Protein AF-A0A933MLF7-F1 (afdb_monomer_lite)

Secondary structure (DSSP, 8-state):
----PPPP--S-----------------------------------------S------HHHHHHHHHHHHHHHHHHHHHHHHHHHHHHHHHHHHHHHHHHHHHHHHHHHHHHHHHHHHHHHHHHHHHHHHHHHH-

Foldseek 3Di:
DDDDDDDDDDDDDDDDDDDPDPDDPPPDDPPPPPPDPPDPPPDDDDDDDDDDDDDDPCDVVNVVVVVVVVVVVVVVVVVVVVVVVVVVVVVVVVVVVVVVVVVVVVVVVVVVVVVVVVVVVVVVVVVVVVVVVVVD

Structure (mmCIF, N/CA/C/O backbone):
data_AF-A0A933MLF7-F1
#
_entry.id   AF-A0A933MLF7-F1
#
loop_
_atom_site.group_PDB
_atom_site.id
_atom_site.type_symbol
_atom_site.label_atom_id
_atom_site.label_alt_id
_atom_site.label_comp_id
_atom_site.label_asym_id
_atom_site.label_entity_id
_atom_site.label_seq_id
_atom_site.pdbx_PDB_ins_code
_atom_site.Cartn_x
_atom_site.Cartn_y
_atom_site.Cartn_z
_atom_site.occupancy
_atom_site.B_iso_or_equiv
_atom_site.auth_seq_id
_atom_site.auth_comp_id
_atom_site.auth_asym_id
_atom_site.auth_atom_id
_atom_site.pdbx_PDB_model_num
ATOM 1 N N . MET A 1 1 ? 13.895 20.294 38.590 1.00 50.41 1 MET A N 1
ATOM 2 C CA . MET A 1 1 ? 15.072 20.005 37.748 1.00 50.41 1 MET A CA 1
ATOM 3 C C . MET A 1 1 ? 15.964 19.032 38.499 1.00 50.41 1 MET A C 1
ATOM 5 O O . MET A 1 1 ? 16.388 19.401 39.586 1.00 50.41 1 MET A O 1
ATOM 9 N N . PRO A 1 2 ? 16.194 17.816 37.984 1.00 48.62 2 PRO A N 1
ATOM 10 C CA . PRO A 1 2 ? 17.283 16.947 38.416 1.00 48.62 2 PRO A CA 1
ATOM 11 C C . PRO A 1 2 ? 18.447 16.968 37.408 1.00 48.62 2 PRO A C 1
ATOM 13 O O . PRO A 1 2 ? 18.233 17.070 36.201 1.00 48.62 2 PRO A O 1
ATOM 16 N N . GLU A 1 3 ? 19.665 16.920 37.940 1.00 53.91 3 GLU A N 1
ATOM 17 C CA . GLU A 1 3 ? 20.949 17.038 37.243 1.00 53.91 3 GLU A CA 1
ATOM 18 C C . GLU A 1 3 ? 21.282 15.797 36.391 1.00 53.91 3 GLU A C 1
ATOM 20 O O . GLU A 1 3 ? 20.944 14.666 36.742 1.00 53.91 3 GLU A O 1
ATOM 25 N N . LEU A 1 4 ? 21.952 16.034 35.258 1.00 50.97 4 LEU A N 1
ATOM 26 C CA . LEU A 1 4 ? 22.502 15.027 34.348 1.00 50.97 4 LEU A CA 1
ATOM 27 C C . LEU A 1 4 ? 23.681 14.302 35.013 1.00 50.97 4 LEU A C 1
ATOM 29 O O . LEU A 1 4 ? 24.754 14.880 35.177 1.00 50.97 4 LEU A O 1
ATOM 33 N N . GLY A 1 5 ? 23.485 13.030 35.358 1.00 44.31 5 GLY A N 1
ATOM 34 C CA . GLY A 1 5 ? 24.565 12.100 35.682 1.00 44.31 5 GLY A CA 1
ATOM 35 C C . GLY A 1 5 ? 25.206 11.560 34.403 1.00 44.31 5 GLY A C 1
ATOM 36 O O . GLY A 1 5 ? 24.522 11.021 33.535 1.00 44.31 5 GLY A O 1
ATOM 37 N N . THR A 1 6 ? 26.518 11.734 34.286 1.00 62.59 6 THR A N 1
ATOM 38 C CA . THR A 1 6 ? 27.373 11.238 33.201 1.00 62.59 6 THR A CA 1
ATOM 39 C C . THR A 1 6 ? 27.549 9.722 33.298 1.00 62.59 6 THR A C 1
ATOM 41 O O . THR A 1 6 ? 27.963 9.229 34.347 1.00 62.59 6 THR A O 1
ATOM 44 N N . VAL A 1 7 ? 27.274 8.993 32.213 1.00 56.66 7 VAL A N 1
ATOM 45 C CA . VAL A 1 7 ? 27.639 7.574 32.080 1.00 56.66 7 VAL A CA 1
ATOM 46 C C . VAL A 1 7 ? 28.966 7.484 31.338 1.00 56.66 7 VAL A C 1
ATOM 48 O O . VAL A 1 7 ? 29.105 7.999 30.229 1.00 56.66 7 VAL A O 1
ATOM 51 N N . ASP A 1 8 ? 29.924 6.871 32.023 1.00 59.00 8 ASP A N 1
ATOM 52 C CA . ASP A 1 8 ? 31.288 6.594 31.595 1.00 59.00 8 ASP A CA 1
ATOM 53 C C . ASP A 1 8 ? 31.315 5.451 30.565 1.00 59.00 8 ASP A C 1
ATOM 55 O O . ASP A 1 8 ? 30.522 4.509 30.639 1.00 59.00 8 ASP A O 1
ATOM 59 N N . LEU A 1 9 ? 32.211 5.572 29.588 1.00 58.25 9 LEU A N 1
ATOM 60 C CA . LEU A 1 9 ? 32.396 4.639 28.480 1.00 58.25 9 LEU A CA 1
ATOM 61 C C . LEU A 1 9 ? 33.485 3.638 28.861 1.00 58.25 9 LEU A C 1
ATOM 63 O O . LEU A 1 9 ? 34.666 3.981 28.869 1.00 58.25 9 LEU A O 1
ATOM 67 N N . SER A 1 10 ? 33.117 2.382 29.086 1.00 55.84 10 SER A N 1
ATOM 68 C CA . SER A 1 10 ? 34.100 1.306 29.113 1.00 55.84 10 SER A CA 1
ATOM 69 C C . SER A 1 10 ? 33.498 0.003 28.612 1.00 55.84 10 SER A C 1
ATOM 71 O O . SER A 1 10 ? 32.574 -0.524 29.224 1.00 55.84 10 SER A O 1
ATOM 73 N N . GLU A 1 11 ? 34.120 -0.484 27.538 1.00 49.22 11 GLU A N 1
ATOM 74 C CA . GLU A 1 11 ? 34.285 -1.874 27.100 1.00 49.22 11 GLU A CA 1
ATOM 75 C C . GLU A 1 11 ? 33.818 -2.168 25.662 1.00 49.22 11 GLU A C 1
ATOM 77 O O . GLU A 1 11 ? 32.667 -1.986 25.278 1.00 4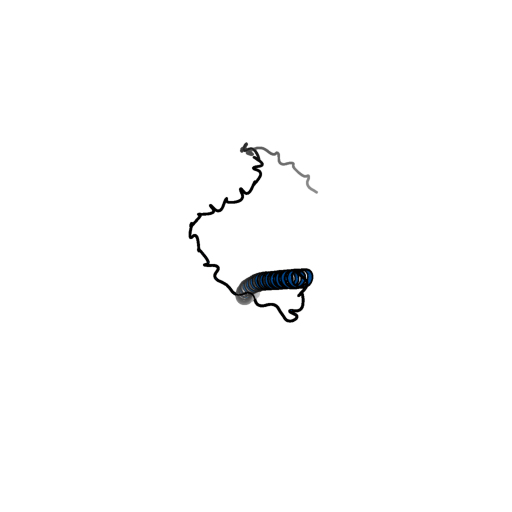9.22 11 GLU A O 1
ATOM 82 N N . GLU A 1 12 ? 34.814 -2.634 24.899 1.00 49.62 12 GLU A N 1
ATOM 83 C CA . GLU A 1 12 ? 34.751 -3.404 23.655 1.00 49.62 12 GLU A CA 1
ATOM 84 C C . GLU A 1 12 ? 34.456 -2.666 22.340 1.00 49.62 12 GLU A C 1
ATOM 86 O O . GLU A 1 12 ? 33.466 -2.890 21.651 1.00 49.62 12 GLU A O 1
ATOM 91 N N . GLN A 1 13 ? 35.449 -1.890 21.892 1.00 49.03 13 GLN A N 1
ATOM 92 C CA . GLN A 1 13 ? 35.816 -1.877 20.472 1.00 49.03 13 GLN A CA 1
ATOM 93 C C . GLN A 1 13 ? 37.174 -2.559 20.290 1.00 49.03 13 GLN A C 1
ATOM 95 O O . GLN A 1 13 ? 38.225 -1.923 20.285 1.00 49.03 13 GLN A O 1
ATOM 100 N N . THR A 1 14 ? 37.139 -3.879 20.139 1.00 54.81 14 THR A N 1
ATOM 101 C CA . THR A 1 14 ? 38.188 -4.642 19.463 1.00 54.81 14 THR A CA 1
ATOM 102 C C . THR A 1 14 ? 37.632 -5.100 18.127 1.00 54.81 14 THR A C 1
ATOM 104 O O . THR A 1 14 ? 36.807 -6.002 18.095 1.00 54.81 14 THR A O 1
ATOM 107 N N . GLU A 1 15 ? 38.081 -4.482 17.039 1.00 52.06 15 GLU A N 1
ATOM 108 C CA . GLU A 1 15 ? 38.655 -5.234 15.923 1.00 52.06 15 GLU A CA 1
ATOM 109 C C . GLU A 1 15 ? 39.419 -4.284 15.002 1.00 52.06 15 GLU A C 1
ATOM 111 O O . GLU A 1 15 ? 38.898 -3.373 14.360 1.00 52.06 15 GLU A O 1
ATOM 116 N N . GLU A 1 16 ? 40.723 -4.499 15.040 1.00 51.00 16 GLU A N 1
ATOM 117 C CA . GLU A 1 16 ? 41.727 -3.942 14.169 1.00 51.00 16 GLU A CA 1
ATOM 118 C C . GLU A 1 16 ? 41.753 -4.752 12.865 1.00 51.00 16 GLU A C 1
ATOM 120 O O . GLU A 1 16 ? 41.531 -5.961 12.861 1.00 51.00 16 GLU A O 1
ATOM 125 N N . MET A 1 17 ? 42.179 -4.073 11.802 1.00 49.00 17 MET A N 1
ATOM 126 C CA . MET A 1 17 ? 42.713 -4.617 10.551 1.00 49.00 17 MET A CA 1
ATOM 127 C C . MET A 1 17 ? 41.713 -5.018 9.464 1.00 49.00 17 MET A C 1
ATOM 129 O O . MET A 1 17 ? 41.079 -6.061 9.495 1.00 49.00 17 MET A O 1
ATOM 133 N N . ALA A 1 18 ? 41.778 -4.302 8.345 1.00 42.34 18 ALA A N 1
ATOM 134 C CA . ALA A 1 18 ? 42.677 -4.711 7.268 1.00 42.34 18 ALA A CA 1
ATOM 135 C C . ALA A 1 18 ? 42.726 -3.620 6.195 1.00 42.34 18 ALA A C 1
ATOM 137 O O . ALA A 1 18 ? 41.738 -2.951 5.906 1.00 42.34 18 ALA A O 1
ATOM 138 N N . GLY A 1 19 ? 43.921 -3.417 5.645 1.00 41.47 19 GLY A N 1
ATOM 139 C CA . GLY A 1 19 ? 44.241 -2.322 4.743 1.00 41.47 19 GLY A CA 1
ATOM 140 C C . GLY A 1 19 ? 43.318 -2.217 3.532 1.00 41.47 19 GLY A C 1
ATOM 141 O O . GLY A 1 19 ? 43.032 -3.194 2.843 1.00 41.47 19 GLY A O 1
ATOM 142 N N . VAL A 1 20 ? 42.940 -0.979 3.225 1.00 47.31 20 VAL A N 1
ATOM 143 C CA . VAL A 1 20 ? 42.371 -0.613 1.932 1.00 47.31 20 VAL A CA 1
ATOM 144 C C . VAL A 1 20 ? 43.467 -0.794 0.878 1.00 47.31 20 VAL A C 1
ATOM 146 O O . VAL A 1 20 ? 44.284 0.096 0.642 1.00 47.31 20 VAL A O 1
ATOM 149 N N . LYS A 1 21 ? 43.518 -1.974 0.254 1.00 56.03 21 LYS A N 1
ATOM 150 C CA . LYS A 1 21 ? 44.179 -2.144 -1.039 1.00 56.03 21 LYS A CA 1
ATOM 151 C C . LYS A 1 21 ? 43.286 -1.499 -2.088 1.00 56.03 21 LYS A C 1
ATOM 153 O O . LYS A 1 21 ? 42.239 -2.032 -2.439 1.00 56.03 21 LYS A O 1
ATOM 158 N N . VAL A 1 22 ? 43.716 -0.347 -2.586 1.00 52.78 22 VAL A N 1
ATOM 159 C CA . VAL A 1 22 ? 43.208 0.206 -3.840 1.00 52.78 22 VAL A CA 1
ATOM 160 C C . VAL A 1 22 ? 43.762 -0.674 -4.959 1.00 52.78 22 VAL A C 1
ATOM 162 O O . VAL A 1 22 ? 44.859 -0.441 -5.460 1.00 52.78 22 VAL A O 1
ATOM 165 N N . GLU A 1 23 ? 43.041 -1.739 -5.302 1.00 53.31 23 GLU A N 1
ATOM 166 C CA . GLU A 1 23 ? 43.280 -2.469 -6.543 1.00 53.31 23 GLU A CA 1
ATOM 167 C C . GLU A 1 23 ? 42.603 -1.703 -7.677 1.00 53.31 23 GLU A C 1
ATOM 169 O O . GLU A 1 23 ? 41.382 -1.644 -7.814 1.00 53.31 23 GLU A O 1
ATOM 174 N N . THR A 1 24 ? 43.441 -1.052 -8.474 1.00 56.22 24 THR A N 1
ATOM 175 C CA . THR A 1 24 ? 43.089 -0.500 -9.773 1.00 56.22 24 THR A CA 1
ATOM 176 C C . THR A 1 24 ? 42.519 -1.615 -10.647 1.00 56.22 24 THR A C 1
ATOM 178 O O . THR A 1 24 ? 43.250 -2.527 -11.034 1.00 56.22 24 THR A O 1
ATOM 181 N N . CYS A 1 25 ? 41.235 -1.536 -10.998 1.00 45.78 25 CYS A N 1
ATOM 182 C CA . CYS A 1 25 ? 40.690 -2.308 -12.110 1.00 45.78 25 CYS A CA 1
ATOM 183 C C . CYS A 1 25 ? 41.268 -1.759 -13.420 1.00 45.78 25 CYS A C 1
ATOM 185 O O . CYS A 1 25 ? 40.695 -0.884 -14.062 1.00 45.78 25 CYS A O 1
ATOM 187 N N . THR A 1 26 ? 42.437 -2.257 -13.813 1.00 55.75 26 THR A N 1
ATOM 188 C CA . THR A 1 26 ? 42.804 -2.338 -15.226 1.00 55.75 26 THR A CA 1
ATOM 189 C C . THR A 1 26 ? 42.045 -3.516 -15.809 1.00 55.75 26 THR A C 1
ATOM 191 O O . THR A 1 26 ? 42.448 -4.666 -15.628 1.00 55.75 26 THR A O 1
ATOM 194 N N . GLU A 1 27 ? 40.938 -3.238 -16.491 1.00 53.09 27 GLU A N 1
ATOM 195 C CA . GLU A 1 27 ? 40.331 -4.215 -17.385 1.00 53.09 27 GLU A CA 1
ATOM 196 C C . GLU A 1 27 ? 41.347 -4.537 -18.483 1.00 53.09 27 GLU A C 1
ATOM 198 O O . GLU A 1 27 ? 41.674 -3.721 -19.347 1.00 53.09 27 GLU A O 1
ATOM 203 N N . ALA A 1 28 ? 41.907 -5.740 -18.397 1.00 47.31 28 ALA A N 1
ATOM 204 C CA . ALA A 1 28 ? 42.629 -6.346 -19.490 1.00 47.31 28 ALA A CA 1
ATOM 205 C C . ALA A 1 28 ? 41.646 -6.509 -20.653 1.00 47.31 28 ALA A C 1
ATOM 207 O O . ALA A 1 28 ? 40.683 -7.267 -20.559 1.00 47.31 28 ALA A O 1
ATOM 208 N N . ILE A 1 29 ? 41.900 -5.794 -21.748 1.00 54.06 29 ILE A N 1
ATOM 209 C CA . ILE A 1 29 ? 41.240 -6.027 -23.030 1.00 54.06 29 ILE A CA 1
ATOM 210 C C . ILE A 1 29 ? 41.453 -7.511 -23.367 1.00 54.06 29 ILE A C 1
ATOM 212 O O . ILE A 1 29 ? 42.611 -7.931 -23.481 1.00 54.06 29 ILE A O 1
ATOM 216 N N . PRO A 1 30 ? 40.398 -8.330 -23.516 1.00 42.38 30 PRO A N 1
ATOM 217 C CA . PRO A 1 30 ? 40.578 -9.693 -23.974 1.00 42.38 30 PRO A CA 1
ATOM 218 C C . PRO A 1 30 ? 41.161 -9.639 -25.387 1.00 42.38 30 PRO A C 1
ATOM 220 O O . PRO A 1 30 ? 40.514 -9.174 -26.325 1.00 42.38 30 PRO A O 1
ATOM 223 N N . GLN A 1 31 ? 42.402 -10.110 -25.538 1.00 44.75 31 GLN A N 1
ATOM 224 C CA . GLN A 1 31 ? 42.945 -10.466 -26.841 1.00 44.75 31 GLN A CA 1
ATOM 225 C C . GLN A 1 31 ? 42.072 -11.590 -27.395 1.00 44.75 31 GLN A C 1
ATOM 227 O O . GLN A 1 31 ? 42.261 -12.766 -27.083 1.00 44.75 31 GLN A O 1
ATOM 232 N N . THR A 1 32 ? 41.084 -11.231 -28.209 1.00 49.84 32 THR A N 1
ATOM 233 C CA . THR A 1 32 ? 40.427 -12.188 -29.087 1.00 49.84 32 THR A CA 1
ATOM 234 C C . THR A 1 32 ? 41.489 -12.696 -30.045 1.00 49.84 32 THR A C 1
ATOM 236 O O . THR A 1 32 ? 41.940 -11.975 -30.936 1.00 49.84 32 THR A O 1
ATOM 239 N N . ALA A 1 33 ? 41.922 -13.930 -29.803 1.00 42.88 33 ALA A N 1
ATOM 240 C CA . ALA A 1 33 ? 42.752 -14.701 -30.700 1.00 42.88 33 ALA A CA 1
ATOM 241 C C . ALA A 1 33 ? 42.119 -14.672 -32.096 1.00 42.88 33 ALA A C 1
ATOM 243 O O . ALA A 1 33 ? 41.084 -15.293 -32.343 1.00 42.88 33 ALA A O 1
ATOM 244 N N . VAL A 1 34 ? 42.746 -13.924 -33.003 1.00 48.41 34 VAL A N 1
ATOM 245 C CA . VAL A 1 34 ? 42.506 -14.035 -34.436 1.00 48.41 34 VAL A CA 1
ATOM 246 C C . VAL A 1 34 ? 42.978 -15.431 -34.818 1.00 48.41 34 VAL A C 1
ATOM 248 O O . VAL A 1 34 ? 44.165 -15.679 -35.010 1.00 48.41 34 VAL A O 1
ATOM 251 N N . THR A 1 35 ? 42.049 -16.379 -34.840 1.00 49.69 35 THR A N 1
ATOM 252 C CA . THR A 1 35 ? 42.286 -17.682 -35.448 1.00 49.69 35 THR A CA 1
ATOM 253 C C . THR A 1 35 ? 42.271 -17.460 -36.953 1.00 49.69 35 THR A C 1
ATOM 255 O O . THR A 1 35 ? 41.227 -17.254 -37.568 1.00 49.69 35 THR A O 1
ATOM 258 N N . SER A 1 36 ? 43.467 -17.428 -37.540 1.00 50.28 36 SER A N 1
ATOM 259 C CA . SER A 1 36 ? 43.663 -17.442 -38.982 1.00 50.28 36 SER A CA 1
ATOM 260 C C . SER A 1 36 ? 43.132 -18.764 -39.533 1.00 50.28 36 SER A C 1
ATOM 262 O O . SER A 1 36 ? 43.816 -19.786 -39.513 1.00 50.28 36 SER A O 1
ATOM 264 N N . ASN A 1 37 ? 41.899 -18.762 -40.030 1.00 43.44 37 ASN A N 1
ATOM 265 C CA . ASN A 1 37 ? 41.537 -19.724 -41.054 1.00 43.44 37 ASN A CA 1
ATOM 266 C C . ASN A 1 37 ? 42.031 -19.165 -42.384 1.00 43.44 37 ASN A C 1
ATOM 268 O O . ASN A 1 37 ? 41.351 -18.375 -43.037 1.00 43.44 37 ASN A O 1
ATOM 272 N N . ASP A 1 38 ? 43.237 -19.597 -42.750 1.00 53.81 38 ASP A N 1
ATOM 273 C CA . ASP A 1 38 ? 43.730 -19.595 -44.119 1.00 53.81 38 ASP A CA 1
ATOM 274 C C . ASP A 1 38 ? 42.733 -20.360 -44.996 1.00 53.81 38 ASP A C 1
ATOM 276 O O . ASP A 1 38 ? 42.770 -21.582 -45.144 1.00 53.81 38 ASP A O 1
ATOM 280 N N . ARG A 1 39 ? 41.805 -19.620 -45.590 1.00 47.25 39 ARG A N 1
ATOM 281 C CA . ARG A 1 39 ? 41.225 -19.984 -46.875 1.00 47.25 39 ARG A CA 1
ATOM 282 C C . ARG A 1 39 ? 41.600 -18.878 -47.838 1.00 47.25 39 ARG A C 1
ATOM 284 O O . ARG A 1 39 ? 40.917 -17.865 -47.936 1.00 47.25 39 ARG A O 1
ATOM 291 N N . GLN A 1 40 ? 42.723 -19.091 -48.518 1.00 46.31 40 GLN A N 1
ATOM 292 C CA . GLN A 1 40 ? 43.033 -18.426 -49.774 1.00 46.31 40 GLN A CA 1
ATOM 293 C C . GLN A 1 40 ? 41.854 -18.664 -50.719 1.00 46.31 40 GLN A C 1
ATOM 295 O O . GLN A 1 40 ? 41.658 -19.766 -51.226 1.00 46.31 40 GLN A O 1
ATOM 300 N N . ILE A 1 41 ? 41.022 -17.643 -50.896 1.00 44.31 41 ILE A N 1
ATOM 301 C CA . ILE A 1 41 ? 40.083 -17.598 -52.006 1.00 44.31 41 ILE A CA 1
ATOM 302 C C . ILE A 1 41 ? 40.888 -17.025 -53.170 1.00 44.31 41 ILE A C 1
ATOM 304 O O . ILE A 1 41 ? 41.083 -15.815 -53.267 1.00 44.31 41 ILE A O 1
ATOM 308 N N . GLU A 1 42 ? 41.415 -17.907 -54.017 1.00 41.25 42 GLU A N 1
ATOM 309 C CA . GLU A 1 42 ? 41.873 -17.535 -55.354 1.00 41.25 42 GLU A CA 1
ATOM 310 C C . GLU A 1 42 ? 40.644 -17.087 -56.152 1.00 41.25 42 GLU A C 1
ATOM 312 O O . GLU A 1 42 ? 39.784 -17.895 -56.500 1.00 41.25 42 GLU A O 1
ATOM 317 N N . ILE A 1 43 ? 40.528 -15.783 -56.403 1.00 48.56 43 ILE A N 1
ATOM 318 C CA . ILE A 1 43 ? 39.560 -15.255 -57.365 1.00 48.56 43 ILE A CA 1
ATOM 319 C C . ILE A 1 43 ? 40.272 -15.256 -58.724 1.00 48.56 43 ILE A C 1
ATOM 321 O O . ILE A 1 43 ? 41.234 -14.502 -58.887 1.00 48.56 43 ILE A O 1
ATOM 325 N N . PRO A 1 44 ? 39.861 -16.092 -59.694 1.00 44.22 44 PRO A N 1
ATOM 326 C CA . PRO A 1 44 ? 40.460 -16.085 -61.019 1.00 44.22 44 PRO A CA 1
ATOM 327 C C . PRO A 1 44 ? 40.102 -14.772 -61.721 1.00 44.22 44 PRO A C 1
ATOM 329 O O . PRO A 1 44 ? 38.935 -14.478 -61.976 1.00 44.22 44 PRO A O 1
ATOM 332 N N . THR A 1 45 ? 41.114 -13.963 -62.019 1.00 60.38 45 THR A N 1
ATOM 333 C CA . THR A 1 45 ? 40.982 -12.794 -62.889 1.00 60.38 45 THR A CA 1
ATOM 334 C C . THR A 1 45 ? 41.093 -13.242 -64.339 1.00 60.38 45 THR A C 1
ATOM 336 O O . THR A 1 45 ? 42.199 -13.484 -64.821 1.00 60.38 45 THR A O 1
ATOM 339 N N . GLU A 1 46 ? 39.966 -13.320 -65.045 1.00 46.88 46 GLU A N 1
ATOM 340 C CA . GLU A 1 46 ? 39.952 -13.483 -66.499 1.00 46.88 46 GLU A CA 1
ATOM 341 C C . GLU A 1 46 ? 38.982 -12.470 -67.141 1.00 46.88 46 GLU A C 1
ATOM 343 O O . GLU A 1 46 ? 37.774 -12.521 -66.942 1.00 46.88 46 GLU A O 1
ATOM 348 N N . HIS A 1 47 ? 39.599 -11.503 -67.833 1.00 50.22 47 HIS A N 1
ATOM 349 C CA . HIS A 1 47 ? 39.137 -10.577 -68.878 1.00 50.22 47 HIS A CA 1
ATOM 350 C C . HIS A 1 47 ? 37.680 -10.070 -68.922 1.00 50.22 47 HIS A C 1
ATOM 352 O O . HIS A 1 47 ? 36.759 -10.820 -69.215 1.00 50.22 47 HIS A O 1
ATOM 358 N N . ALA A 1 48 ? 37.522 -8.741 -68.941 1.00 34.78 48 ALA A N 1
ATOM 359 C CA . ALA A 1 48 ? 37.115 -8.040 -70.167 1.00 34.78 48 ALA A CA 1
ATOM 360 C C . ALA A 1 48 ? 37.251 -6.519 -70.013 1.00 34.78 48 ALA A C 1
ATOM 362 O O . ALA A 1 48 ? 36.673 -5.896 -69.128 1.00 34.78 48 ALA A O 1
ATOM 363 N N . ASP A 1 49 ? 38.022 -5.956 -70.932 1.00 55.41 49 ASP A N 1
ATOM 364 C CA . ASP A 1 49 ? 38.100 -4.548 -71.284 1.00 55.41 49 ASP A CA 1
ATOM 365 C C . ASP A 1 49 ? 36.711 -4.073 -71.760 1.00 55.41 49 ASP A C 1
ATOM 367 O O . ASP A 1 49 ? 36.249 -4.476 -72.830 1.00 55.41 49 ASP A O 1
ATOM 371 N N . VAL A 1 50 ? 36.012 -3.272 -70.948 1.00 52.59 50 VAL A N 1
ATOM 372 C CA . VAL A 1 50 ? 34.821 -2.509 -71.355 1.00 52.59 50 VAL A CA 1
ATOM 373 C C . VAL A 1 50 ? 34.862 -1.147 -70.665 1.00 52.59 50 VAL A C 1
ATOM 375 O O . VAL A 1 50 ? 34.699 -1.028 -69.454 1.00 52.59 50 VAL A O 1
ATOM 378 N N . VAL A 1 51 ? 35.046 -0.108 -71.469 1.00 50.59 51 VAL A N 1
ATOM 379 C CA . VAL A 1 51 ? 34.872 1.311 -71.130 1.00 50.59 51 VAL A CA 1
ATOM 380 C C . VAL A 1 51 ? 33.864 1.859 -72.153 1.00 50.59 51 VAL A C 1
ATOM 382 O O . VAL A 1 51 ? 33.971 1.463 -73.318 1.00 50.59 51 VAL A O 1
ATOM 385 N N . PRO A 1 52 ? 32.992 2.848 -71.872 1.00 67.81 52 PRO A N 1
ATOM 386 C CA . PRO A 1 52 ? 32.248 3.253 -70.661 1.00 67.81 52 PRO A CA 1
ATOM 387 C C . PRO A 1 52 ? 30.721 3.420 -70.982 1.00 67.81 52 PRO A C 1
ATOM 389 O O . PRO A 1 52 ? 30.324 3.254 -72.138 1.00 67.81 52 PRO A O 1
ATOM 392 N N . PRO A 1 53 ? 29.825 3.746 -70.023 1.00 44.66 53 PRO A N 1
ATOM 393 C CA . PRO A 1 53 ? 29.498 5.167 -69.817 1.00 44.66 53 PRO A CA 1
ATOM 394 C C . PRO A 1 53 ? 29.201 5.526 -68.347 1.00 44.66 53 PRO A C 1
ATOM 396 O O . PRO A 1 53 ? 28.539 4.779 -67.639 1.00 44.66 53 PRO A O 1
ATOM 399 N N . GLU A 1 54 ? 29.693 6.692 -67.922 1.00 47.00 54 GLU A N 1
ATOM 400 C CA . GLU A 1 54 ? 29.108 7.550 -66.875 1.00 47.00 54 GLU A CA 1
ATOM 401 C C . GLU A 1 54 ? 28.439 6.824 -65.692 1.00 47.00 54 GLU A C 1
ATOM 403 O O . GLU A 1 54 ? 27.228 6.886 -65.500 1.00 47.00 54 GLU A O 1
ATOM 408 N N . ALA A 1 55 ? 29.236 6.147 -64.865 1.00 47.88 55 ALA A N 1
ATOM 409 C CA . ALA A 1 55 ? 28.816 5.880 -63.499 1.00 47.88 55 ALA A CA 1
ATOM 410 C C . ALA A 1 55 ? 29.094 7.156 -62.706 1.00 47.88 55 ALA A C 1
ATOM 412 O O . ALA A 1 55 ? 30.256 7.538 -62.563 1.00 47.88 55 ALA A O 1
ATOM 413 N N . GLU A 1 56 ? 28.030 7.831 -62.267 1.00 54.72 56 GLU A N 1
ATOM 414 C CA . GLU A 1 56 ? 28.082 8.889 -61.260 1.00 54.72 56 GLU A CA 1
ATOM 415 C C . GLU A 1 56 ? 29.144 8.530 -60.217 1.00 54.72 56 GLU A C 1
ATOM 417 O O . GLU A 1 56 ? 29.070 7.479 -59.574 1.00 54.72 56 GLU A O 1
ATOM 422 N N . GLU A 1 57 ? 30.168 9.375 -60.097 1.00 55.03 57 GLU A N 1
ATOM 423 C CA . GLU A 1 57 ? 31.126 9.316 -59.004 1.00 55.03 57 GLU A CA 1
ATOM 424 C C . GLU A 1 57 ? 30.343 9.586 -57.716 1.00 55.03 57 GLU A C 1
ATOM 426 O O . GLU A 1 57 ? 30.256 10.725 -57.263 1.00 55.03 57 GLU A O 1
ATOM 431 N N . VAL A 1 58 ? 29.718 8.549 -57.148 1.00 55.00 58 VAL A N 1
ATOM 432 C CA . VAL A 1 58 ? 29.130 8.622 -55.811 1.00 55.00 58 VAL A CA 1
ATOM 433 C C . VAL A 1 58 ? 30.297 8.970 -54.903 1.00 55.00 58 VAL A C 1
ATOM 435 O O . VAL A 1 58 ? 31.221 8.170 -54.717 1.00 55.00 58 VAL A O 1
ATOM 438 N N . SER A 1 59 ? 30.331 10.220 -54.449 1.00 67.06 59 SER A N 1
ATOM 439 C CA . SER A 1 59 ? 31.499 10.775 -53.784 1.00 67.06 59 SER A CA 1
ATOM 440 C C . SER A 1 59 ? 31.782 9.911 -52.562 1.00 67.06 59 SER A C 1
ATOM 442 O O . SER A 1 59 ? 30.875 9.621 -51.783 1.00 67.06 59 SER A O 1
ATOM 444 N N . ALA A 1 60 ? 33.031 9.494 -52.343 1.00 66.94 60 ALA A N 1
ATOM 445 C CA . ALA A 1 60 ? 33.398 8.729 -51.145 1.00 66.94 60 ALA A CA 1
ATOM 446 C C . ALA A 1 60 ? 32.924 9.426 -49.848 1.00 66.94 60 ALA A C 1
ATOM 448 O O . ALA A 1 60 ? 32.676 8.774 -48.837 1.00 66.94 60 ALA A O 1
ATOM 449 N N . MET A 1 61 ? 32.727 10.749 -49.898 1.00 69.06 61 MET A N 1
ATOM 450 C CA . MET A 1 61 ? 32.138 11.556 -48.834 1.00 69.06 61 MET A CA 1
ATOM 451 C C . MET A 1 61 ? 30.650 11.260 -48.575 1.00 69.06 61 MET A C 1
ATOM 453 O O . MET A 1 61 ? 30.228 11.280 -47.423 1.00 69.06 61 MET A O 1
ATOM 457 N N . GLU A 1 62 ? 29.864 10.943 -49.604 1.00 64.50 62 GLU A N 1
ATOM 458 C CA . GLU A 1 62 ? 28.448 10.564 -49.489 1.00 64.50 62 GLU A CA 1
ATOM 459 C C . GLU A 1 62 ? 28.299 9.184 -48.848 1.00 64.50 62 GLU A C 1
ATOM 461 O O . GLU A 1 62 ? 27.502 9.014 -47.928 1.00 64.50 62 GLU A O 1
ATOM 466 N N . VAL A 1 63 ? 29.133 8.215 -49.240 1.00 70.94 63 VAL A N 1
ATOM 467 C CA . VAL A 1 63 ? 29.141 6.872 -48.633 1.00 70.94 63 VAL A CA 1
ATOM 468 C C . VAL A 1 63 ? 29.573 6.931 -47.161 1.00 70.94 63 VAL A C 1
ATOM 470 O O . VAL A 1 63 ? 28.999 6.249 -46.310 1.00 70.94 63 VAL A O 1
ATOM 473 N N . VAL A 1 64 ? 30.548 7.784 -46.826 1.00 73.25 64 VAL A N 1
ATOM 474 C CA . VAL A 1 64 ? 30.965 8.027 -45.433 1.00 73.25 64 VAL A CA 1
ATOM 475 C C . VAL A 1 64 ? 29.858 8.717 -44.632 1.00 73.25 64 VAL A C 1
ATOM 477 O O . VAL A 1 64 ? 29.604 8.318 -43.495 1.00 73.25 64 VAL A O 1
ATOM 480 N N . ALA A 1 65 ? 29.166 9.701 -45.211 1.00 76.81 65 ALA A N 1
ATOM 481 C CA . ALA A 1 65 ? 28.053 10.386 -44.556 1.00 76.81 65 ALA A CA 1
ATOM 482 C C . ALA A 1 65 ? 26.872 9.441 -44.290 1.00 76.81 65 ALA A C 1
ATOM 484 O O . ALA A 1 65 ? 26.326 9.450 -43.189 1.00 76.81 65 ALA A O 1
ATOM 485 N N . ILE A 1 66 ? 26.523 8.577 -45.248 1.00 72.88 66 ILE A N 1
ATOM 486 C CA . ILE A 1 66 ? 25.451 7.584 -45.094 1.00 72.88 66 ILE A CA 1
ATOM 487 C C . ILE A 1 66 ? 25.797 6.573 -43.993 1.00 72.88 66 ILE A C 1
ATOM 489 O O . ILE A 1 66 ? 24.979 6.329 -43.109 1.00 72.88 66 ILE A O 1
ATOM 493 N N . ASN A 1 67 ? 27.021 6.034 -43.983 1.00 68.56 67 ASN A N 1
ATOM 494 C CA . ASN A 1 67 ? 27.454 5.114 -42.926 1.00 68.56 67 ASN A CA 1
ATOM 495 C C . ASN A 1 67 ? 27.506 5.794 -41.546 1.00 68.56 67 ASN A C 1
ATOM 497 O O . ASN A 1 67 ? 27.172 5.173 -40.538 1.00 68.56 67 ASN A O 1
ATOM 501 N N . ALA A 1 68 ? 27.896 7.071 -41.481 1.00 77.19 68 ALA A N 1
ATOM 502 C CA . ALA A 1 68 ? 27.873 7.840 -40.240 1.00 77.19 68 ALA A CA 1
ATOM 503 C C . ALA A 1 68 ? 26.439 8.060 -39.730 1.00 77.19 68 ALA A C 1
ATOM 505 O O . ALA A 1 68 ? 26.186 7.854 -38.544 1.00 77.19 68 ALA A O 1
ATOM 506 N N . LEU A 1 69 ? 25.500 8.408 -40.615 1.00 79.44 69 LEU A N 1
ATOM 507 C CA . LEU A 1 69 ? 24.084 8.569 -40.273 1.00 79.44 69 LEU A CA 1
ATOM 508 C C . LEU A 1 69 ? 23.467 7.253 -39.779 1.00 79.44 69 LEU A C 1
ATOM 510 O O . LEU A 1 69 ? 22.863 7.238 -38.710 1.00 79.44 69 LEU A O 1
ATOM 514 N N . ALA A 1 70 ? 23.707 6.137 -40.473 1.00 79.00 70 ALA A N 1
ATOM 515 C CA . ALA A 1 70 ? 23.214 4.819 -40.063 1.00 79.00 70 ALA A CA 1
ATOM 516 C C . ALA A 1 70 ? 23.732 4.394 -38.672 1.00 79.00 70 ALA A C 1
ATOM 518 O O . ALA A 1 70 ? 22.997 3.809 -37.871 1.00 79.00 70 ALA A O 1
ATOM 519 N N . ASN A 1 71 ? 24.987 4.725 -38.347 1.00 80.94 71 ASN A N 1
ATOM 520 C CA . ASN A 1 71 ? 25.559 4.468 -37.024 1.00 80.94 71 ASN A CA 1
ATOM 521 C C . ASN A 1 71 ? 24.943 5.361 -35.932 1.00 80.94 71 ASN A C 1
ATOM 523 O O . ASN A 1 71 ? 24.728 4.889 -34.815 1.00 80.94 71 ASN A O 1
ATOM 527 N N . VAL A 1 72 ? 24.635 6.628 -36.239 1.00 84.69 72 VAL A N 1
ATOM 528 C CA . VAL A 1 72 ? 23.952 7.545 -35.307 1.00 84.69 72 VAL A CA 1
ATOM 529 C C . VAL A 1 72 ? 22.527 7.071 -35.022 1.00 84.69 72 VAL A C 1
ATOM 531 O O . VAL A 1 72 ? 22.149 6.994 -33.856 1.00 84.69 72 VAL A O 1
ATOM 534 N N . GLU A 1 73 ? 21.768 6.685 -36.048 1.00 86.12 73 GLU A N 1
ATOM 535 C CA . GLU A 1 73 ? 20.411 6.140 -35.889 1.00 86.12 73 GLU A CA 1
ATOM 536 C C . GLU A 1 73 ? 20.420 4.832 -35.087 1.00 86.12 73 GLU A C 1
ATOM 538 O O . GLU A 1 73 ? 19.621 4.651 -34.169 1.00 86.12 73 GLU A O 1
ATOM 543 N N . THR A 1 74 ? 21.380 3.939 -35.352 1.00 87.19 74 THR A N 1
ATOM 544 C CA . THR A 1 74 ? 21.566 2.715 -34.552 1.00 87.19 74 THR A CA 1
ATOM 545 C C . THR A 1 74 ? 21.891 3.047 -33.091 1.00 87.19 74 THR A C 1
ATOM 547 O O . THR A 1 74 ? 21.370 2.409 -32.176 1.00 87.19 74 THR A O 1
ATOM 550 N N . GLY A 1 75 ? 22.716 4.071 -32.852 1.00 89.75 75 GLY A N 1
ATOM 551 C CA . GLY A 1 75 ? 23.014 4.580 -31.513 1.00 89.75 75 GLY A CA 1
ATOM 552 C C . GLY A 1 75 ? 21.779 5.124 -30.788 1.00 89.75 75 GLY A C 1
ATOM 553 O O . GLY A 1 75 ? 21.572 4.793 -29.622 1.00 89.75 75 GLY A O 1
ATOM 554 N N . GLN A 1 76 ? 20.939 5.899 -31.477 1.00 89.62 76 GLN A N 1
ATOM 555 C CA . GLN A 1 76 ? 19.685 6.435 -30.933 1.00 89.62 76 GLN A CA 1
ATOM 556 C C . GLN A 1 76 ? 18.690 5.321 -30.600 1.00 89.62 76 GLN A C 1
ATOM 558 O O . GLN A 1 76 ? 18.201 5.263 -29.475 1.00 89.62 76 GLN A O 1
ATOM 563 N N . ASN A 1 77 ? 18.482 4.372 -31.515 1.00 89.88 77 ASN A N 1
ATOM 564 C CA . ASN A 1 77 ? 17.596 3.226 -31.292 1.00 89.88 77 ASN A CA 1
ATOM 565 C C . ASN A 1 77 ? 18.034 2.389 -30.078 1.00 89.88 77 ASN A C 1
ATOM 567 O O . ASN A 1 77 ? 17.205 1.946 -29.282 1.00 89.88 77 ASN A O 1
ATOM 571 N N . ASN A 1 78 ? 19.345 2.197 -29.898 1.00 88.38 78 ASN A N 1
ATOM 572 C CA . ASN A 1 78 ? 19.877 1.493 -28.732 1.00 88.38 78 ASN A CA 1
ATOM 573 C C . ASN A 1 78 ? 19.641 2.273 -27.428 1.00 88.38 78 ASN A C 1
ATOM 575 O O . ASN A 1 78 ? 19.316 1.663 -26.411 1.00 88.38 78 ASN A O 1
ATOM 579 N N . GLN A 1 79 ? 19.774 3.604 -27.440 1.00 90.00 79 GLN A N 1
ATOM 580 C CA . GLN A 1 79 ? 19.482 4.438 -26.268 1.00 90.00 79 GLN A CA 1
ATOM 581 C C . GLN A 1 79 ? 17.992 4.427 -25.912 1.00 90.00 79 GLN A C 1
ATOM 583 O O . GLN A 1 79 ? 17.651 4.254 -24.744 1.00 90.00 79 GLN A O 1
ATOM 588 N N . GLU A 1 80 ? 17.104 4.538 -26.899 1.00 91.69 80 GLU A N 1
ATOM 589 C CA . GLU A 1 80 ? 15.656 4.449 -26.681 1.00 91.69 80 GLU A CA 1
ATOM 590 C C . GLU A 1 80 ? 15.252 3.089 -26.095 1.00 91.69 80 GLU A C 1
ATOM 592 O O . GLU A 1 80 ? 14.471 3.029 -25.142 1.00 91.69 80 GLU A O 1
ATOM 597 N N . ALA A 1 81 ? 15.837 1.994 -26.594 1.00 92.19 81 ALA A N 1
ATOM 598 C CA . ALA A 1 81 ? 15.603 0.655 -26.058 1.00 92.19 81 ALA A CA 1
ATOM 599 C C . ALA A 1 81 ? 16.082 0.505 -24.601 1.00 92.19 81 ALA A C 1
ATOM 601 O O . ALA A 1 81 ? 15.421 -0.163 -23.799 1.00 92.19 81 ALA A O 1
ATOM 602 N N . LEU A 1 82 ? 17.210 1.130 -24.240 1.00 94.19 82 LEU A N 1
ATOM 603 C CA . LEU A 1 82 ? 17.711 1.150 -22.863 1.00 94.19 82 LEU A CA 1
ATOM 604 C C . LEU A 1 82 ? 16.782 1.940 -21.935 1.00 94.19 82 LEU A C 1
ATOM 606 O O . LEU A 1 82 ? 16.395 1.414 -20.894 1.00 94.19 82 LEU A O 1
ATOM 610 N N . ILE A 1 83 ? 16.348 3.136 -22.343 1.00 93.56 83 ILE A N 1
ATOM 611 C CA . ILE A 1 83 ? 15.401 3.958 -21.571 1.00 93.56 83 ILE A CA 1
ATOM 612 C C . ILE A 1 83 ? 14.086 3.203 -21.359 1.00 93.56 83 ILE A C 1
ATOM 614 O O . ILE A 1 83 ? 13.565 3.149 -20.246 1.00 93.56 83 ILE A O 1
ATOM 618 N N . TYR A 1 84 ? 13.556 2.566 -22.407 1.00 97.12 84 TYR A N 1
ATOM 619 C CA . TYR A 1 84 ? 12.338 1.765 -22.293 1.00 97.12 84 TYR A CA 1
ATOM 620 C C . TYR A 1 84 ? 12.499 0.616 -21.287 1.00 97.12 84 TYR A C 1
ATOM 622 O O . TYR A 1 84 ? 11.593 0.337 -20.495 1.00 97.12 84 TYR A O 1
ATOM 630 N N . LYS A 1 85 ? 13.663 -0.044 -21.286 1.00 95.75 85 LYS A N 1
ATOM 631 C CA . LYS A 1 85 ? 13.975 -1.104 -20.325 1.00 95.75 85 LYS A CA 1
ATOM 632 C C . LYS A 1 85 ? 14.025 -0.568 -18.892 1.00 95.75 85 LYS A C 1
ATOM 634 O O . LYS A 1 85 ? 13.434 -1.191 -18.014 1.00 95.75 85 LYS A O 1
ATOM 639 N N . GLU A 1 86 ? 14.685 0.564 -18.660 1.00 96.06 86 GLU A N 1
ATOM 640 C CA . GLU A 1 86 ? 14.756 1.209 -17.340 1.00 96.06 86 GLU A CA 1
ATOM 641 C C . GLU A 1 86 ? 13.361 1.593 -16.829 1.00 96.06 86 GLU A C 1
ATOM 643 O O . GLU A 1 86 ? 12.972 1.178 -15.738 1.00 96.06 86 GLU A O 1
ATOM 648 N N . LEU A 1 87 ? 12.551 2.253 -17.663 1.00 97.50 87 LEU A N 1
ATOM 649 C CA . LEU A 1 87 ? 11.165 2.610 -17.333 1.00 97.50 87 LEU A CA 1
ATOM 650 C C . LEU A 1 87 ? 10.298 1.386 -17.017 1.00 97.50 87 LEU A C 1
ATOM 652 O O . LEU A 1 87 ? 9.445 1.430 -16.127 1.00 97.50 87 LEU A O 1
ATOM 656 N N . THR A 1 88 ? 10.510 0.280 -17.731 1.00 97.00 88 THR A N 1
ATOM 657 C CA . THR A 1 88 ? 9.790 -0.974 -17.473 1.00 97.00 88 THR A CA 1
ATOM 658 C C . THR A 1 88 ? 10.128 -1.524 -16.086 1.00 97.00 88 THR A C 1
ATOM 660 O O . THR A 1 88 ? 9.226 -1.934 -15.356 1.00 97.00 88 THR A O 1
ATOM 663 N N . VAL A 1 89 ? 11.407 -1.503 -15.697 1.00 97.81 89 VAL A N 1
ATOM 664 C CA . VAL A 1 89 ? 11.858 -1.958 -14.371 1.00 97.81 89 VAL A CA 1
ATOM 665 C C . VAL A 1 89 ? 11.309 -1.059 -13.261 1.00 97.81 89 VAL A C 1
ATOM 667 O O . VAL A 1 89 ? 10.807 -1.561 -12.251 1.00 97.81 89 VAL A O 1
ATOM 670 N 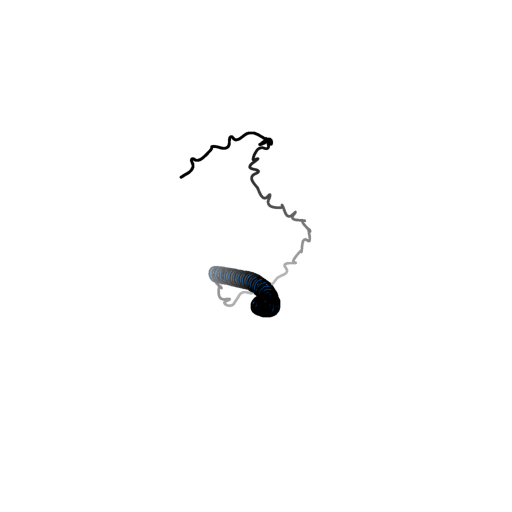N . GLU A 1 90 ? 11.347 0.262 -13.446 1.00 97.75 90 GLU A N 1
ATOM 671 C CA . GLU A 1 90 ? 10.773 1.206 -12.480 1.00 97.75 90 GLU A CA 1
ATOM 672 C C . GLU A 1 90 ? 9.264 1.001 -12.317 1.00 97.75 90 GLU A C 1
ATOM 674 O O . GLU A 1 90 ? 8.762 0.952 -11.195 1.00 97.75 90 GLU A O 1
ATOM 679 N N . THR A 1 91 ? 8.543 0.800 -13.423 1.00 97.94 91 THR A N 1
ATOM 680 C CA . THR A 1 91 ? 7.099 0.526 -13.397 1.00 97.94 91 THR A CA 1
ATOM 681 C C . THR A 1 91 ? 6.794 -0.745 -12.607 1.00 97.94 91 THR A C 1
ATOM 683 O O . THR A 1 91 ? 5.926 -0.729 -11.737 1.00 97.94 91 THR A O 1
ATOM 686 N N . GLN A 1 92 ? 7.545 -1.827 -12.840 1.00 97.69 92 GLN A N 1
ATOM 687 C CA . GLN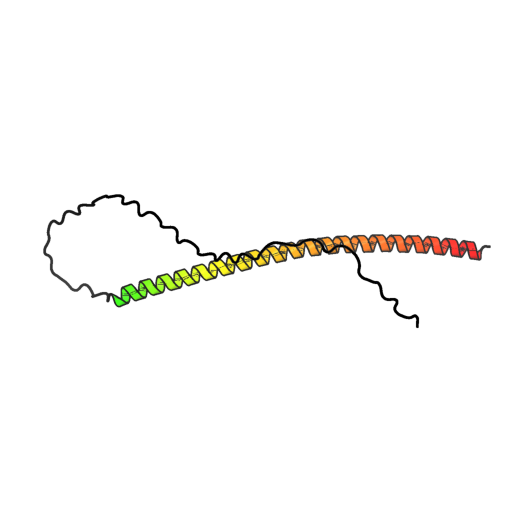 A 1 92 ? 7.390 -3.077 -12.087 1.00 97.69 92 GLN A CA 1
ATOM 688 C C . GLN A 1 92 ? 7.647 -2.875 -10.590 1.00 97.69 92 GLN A C 1
ATOM 690 O O . GLN A 1 92 ? 6.882 -3.359 -9.758 1.00 97.69 92 GLN A O 1
ATOM 695 N N . THR A 1 93 ? 8.670 -2.094 -10.243 1.00 98.12 93 THR A N 1
ATOM 696 C CA . THR A 1 93 ? 9.004 -1.782 -8.846 1.00 98.12 93 THR A CA 1
ATOM 697 C C . THR A 1 93 ? 7.886 -0.977 -8.172 1.00 98.12 93 THR A C 1
ATOM 699 O O . THR A 1 93 ? 7.502 -1.256 -7.035 1.00 98.12 93 THR A O 1
ATOM 702 N N . ILE A 1 94 ? 7.308 0.004 -8.872 1.00 98.38 94 ILE A N 1
ATOM 703 C CA . ILE A 1 94 ? 6.159 0.775 -8.375 1.00 98.38 94 ILE A CA 1
ATOM 704 C C . ILE A 1 94 ? 4.940 -0.136 -8.179 1.00 98.38 94 ILE A C 1
ATOM 706 O O . ILE A 1 94 ? 4.264 -0.041 -7.153 1.00 98.38 94 ILE A O 1
ATOM 710 N N . GLU A 1 95 ? 4.660 -1.041 -9.117 1.00 98.44 95 GLU A N 1
ATOM 711 C CA . GLU A 1 95 ? 3.564 -2.006 -8.987 1.00 98.44 95 GLU A CA 1
ATOM 712 C C . GLU A 1 95 ? 3.742 -2.940 -7.783 1.00 98.44 95 GLU A C 1
ATOM 714 O O . GLU A 1 95 ? 2.768 -3.253 -7.091 1.00 98.44 95 GLU A O 1
ATOM 719 N N . GLU A 1 96 ? 4.968 -3.377 -7.503 1.00 98.38 96 GLU A N 1
ATOM 720 C CA . GLU A 1 96 ? 5.288 -4.170 -6.314 1.00 98.38 96 GLU A CA 1
ATOM 721 C C . GLU A 1 96 ? 5.056 -3.378 -5.025 1.00 98.38 96 GLU A C 1
ATOM 723 O O . GLU A 1 96 ? 4.362 -3.861 -4.125 1.00 98.38 96 GLU A O 1
ATOM 728 N N . HIS A 1 97 ? 5.532 -2.132 -4.957 1.00 98.44 97 HIS A N 1
ATOM 729 C CA . HIS A 1 97 ? 5.260 -1.255 -3.819 1.00 98.44 97 HIS A CA 1
ATOM 730 C C . HIS A 1 97 ? 3.758 -1.024 -3.609 1.00 98.44 97 HIS A C 1
ATOM 732 O O . HIS A 1 97 ? 3.283 -1.071 -2.474 1.00 98.44 97 HIS A O 1
ATOM 738 N N . LEU A 1 98 ? 2.981 -0.839 -4.681 1.00 98.56 98 LEU A N 1
ATOM 739 C CA . LEU A 1 98 ? 1.526 -0.687 -4.592 1.00 98.56 98 LEU A CA 1
ATOM 740 C C . LEU A 1 98 ? 0.841 -1.943 -4.040 1.00 98.56 98 LEU A C 1
ATOM 742 O O . LEU A 1 98 ? -0.092 -1.827 -3.242 1.00 98.56 98 LEU A O 1
ATOM 746 N N . LYS A 1 99 ? 1.300 -3.141 -4.421 1.00 98.38 99 LYS A N 1
ATOM 747 C CA . LYS A 1 99 ? 0.784 -4.402 -3.860 1.00 98.38 99 LYS A CA 1
ATOM 748 C C . LYS A 1 99 ? 1.047 -4.488 -2.357 1.00 98.38 99 LYS A C 1
ATOM 750 O O . LYS A 1 99 ? 0.128 -4.815 -1.609 1.00 98.38 99 LYS A O 1
ATOM 755 N N . ILE A 1 100 ? 2.261 -4.145 -1.922 1.00 98.44 100 ILE A N 1
ATOM 756 C CA . ILE A 1 100 ? 2.640 -4.141 -0.500 1.00 98.44 100 ILE A CA 1
ATOM 757 C C . ILE A 1 100 ? 1.791 -3.132 0.280 1.00 98.44 100 ILE A C 1
ATOM 759 O O . ILE A 1 100 ? 1.204 -3.484 1.301 1.00 98.44 100 ILE A O 1
ATOM 763 N N . LEU A 1 101 ? 1.670 -1.896 -0.214 1.00 98.56 101 LEU A N 1
ATOM 764 C CA . LEU A 1 101 ? 0.874 -0.853 0.439 1.00 98.56 101 LEU A CA 1
ATOM 765 C C . LEU A 1 101 ? -0.591 -1.260 0.589 1.00 98.56 101 LEU A C 1
ATOM 767 O O . LEU A 1 101 ? -1.173 -1.074 1.655 1.00 98.56 101 LEU A O 1
ATOM 771 N N . ARG A 1 102 ? -1.174 -1.873 -0.445 1.00 98.44 102 ARG A N 1
ATOM 772 C CA . ARG A 1 102 ? -2.552 -2.367 -0.391 1.00 98.44 102 ARG A CA 1
ATOM 773 C C . ARG A 1 102 ? -2.728 -3.483 0.635 1.00 98.44 102 ARG A C 1
ATOM 775 O O . ARG A 1 102 ? -3.769 -3.560 1.281 1.00 98.44 102 ARG A O 1
ATOM 782 N N . GLN A 1 103 ? -1.733 -4.351 0.793 1.00 98.56 103 GLN A N 1
ATOM 783 C CA . GLN A 1 103 ? -1.779 -5.389 1.817 1.00 98.56 103 GLN A CA 1
ATOM 784 C C . GLN A 1 103 ? -1.711 -4.795 3.229 1.00 98.56 103 GLN A C 1
ATOM 786 O O . GLN A 1 103 ? -2.540 -5.139 4.069 1.00 98.56 103 GLN A O 1
ATOM 791 N N . LEU A 1 104 ? -0.805 -3.844 3.464 1.00 98.44 104 LEU A N 1
ATOM 792 C CA . LEU A 1 104 ? -0.718 -3.130 4.741 1.00 98.44 104 LEU A CA 1
ATOM 793 C C . LEU A 1 104 ? -2.004 -2.355 5.063 1.00 98.44 104 LEU A C 1
ATOM 795 O O . LEU A 1 104 ? -2.433 -2.320 6.214 1.00 98.44 104 LEU A O 1
ATOM 799 N N . GLU A 1 105 ? -2.647 -1.761 4.057 1.00 98.44 105 GLU A N 1
ATOM 800 C CA . GLU A 1 105 ? -3.939 -1.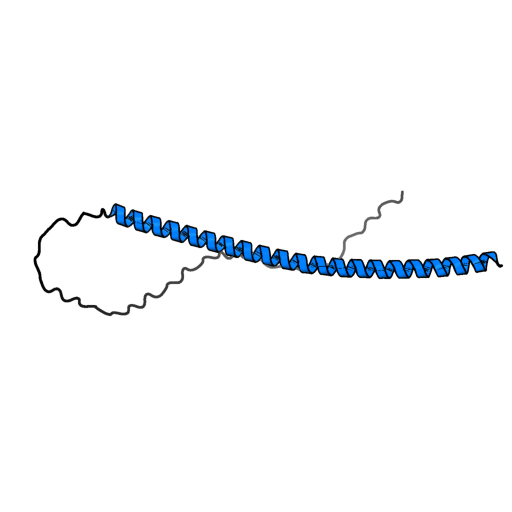091 4.218 1.00 98.44 105 GLU A CA 1
ATOM 801 C C . GLU A 1 105 ? -5.026 -2.068 4.693 1.00 98.44 105 GLU A C 1
ATOM 803 O O . GLU A 1 105 ? -5.768 -1.760 5.627 1.00 98.44 105 GLU A O 1
ATOM 808 N N . LEU A 1 106 ? -5.092 -3.268 4.108 1.00 98.56 106 LEU A N 1
ATOM 809 C CA . LEU A 1 106 ? -6.039 -4.304 4.531 1.00 98.56 106 LEU A CA 1
ATOM 810 C C . LEU A 1 106 ? -5.778 -4.771 5.969 1.00 98.56 106 LEU A C 1
ATOM 812 O O . LEU A 1 106 ? -6.722 -4.886 6.753 1.00 98.56 106 LEU A O 1
ATOM 816 N N . GLU A 1 107 ? -4.514 -4.988 6.335 1.00 98.31 107 GLU A N 1
ATOM 817 C CA . GLU A 1 107 ? -4.121 -5.354 7.701 1.00 98.31 107 GLU A CA 1
ATOM 818 C C . GLU A 1 107 ? -4.493 -4.256 8.711 1.00 98.31 107 GLU A C 1
ATOM 820 O O . GLU A 1 107 ? -5.042 -4.542 9.779 1.00 98.31 107 GLU A O 1
ATOM 825 N N . ALA A 1 108 ? -4.276 -2.985 8.359 1.00 98.44 108 ALA A N 1
ATOM 826 C CA . ALA A 1 108 ? -4.657 -1.849 9.192 1.00 98.44 108 ALA A CA 1
ATOM 827 C C . ALA A 1 108 ? -6.181 -1.752 9.373 1.00 98.44 108 ALA A C 1
ATOM 829 O O . ALA A 1 108 ? -6.655 -1.539 10.491 1.00 98.44 108 ALA A O 1
ATOM 830 N N . ILE A 1 109 ? -6.960 -1.955 8.304 1.00 98.56 109 ILE A N 1
ATOM 831 C CA . ILE A 1 109 ? -8.429 -1.980 8.370 1.00 98.56 109 ILE A CA 1
ATOM 832 C C . ILE A 1 109 ? -8.903 -3.101 9.298 1.00 98.56 109 ILE A C 1
ATOM 834 O O . ILE A 1 109 ? -9.747 -2.859 10.165 1.00 98.56 109 ILE A O 1
ATOM 838 N N . GLN A 1 110 ? -8.344 -4.305 9.162 1.00 98.56 110 GLN A N 1
ATOM 839 C CA . GLN A 1 110 ? -8.679 -5.428 10.036 1.00 98.56 110 GLN A CA 1
ATOM 840 C C . GLN A 1 110 ? -8.365 -5.097 11.501 1.00 98.56 110 GLN A C 1
ATOM 842 O O . GLN A 1 110 ? -9.208 -5.297 12.378 1.00 98.56 110 GLN A O 1
ATOM 847 N N . LYS A 1 111 ? -7.196 -4.504 11.773 1.00 98.62 111 LYS A N 1
ATOM 848 C CA . LYS A 1 111 ? -6.813 -4.103 13.131 1.00 98.62 111 LYS A CA 1
ATOM 849 C C . LYS A 1 111 ? -7.760 -3.059 13.723 1.00 98.62 111 LYS A C 1
ATOM 851 O O . LYS A 1 111 ? -8.104 -3.141 14.901 1.00 98.62 111 LYS A O 1
ATOM 856 N N . ILE A 1 112 ? -8.205 -2.095 12.919 1.00 98.69 112 ILE A N 1
ATOM 857 C CA . ILE A 1 112 ? -9.189 -1.093 13.346 1.00 98.69 112 ILE A CA 1
ATOM 858 C C .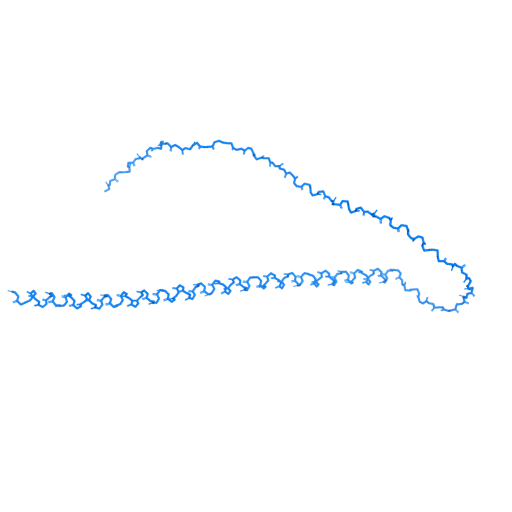 ILE A 1 112 ? -10.509 -1.768 13.732 1.00 98.69 112 ILE A C 1
ATOM 860 O O . ILE A 1 112 ? -11.075 -1.428 14.770 1.00 98.69 112 ILE A O 1
ATOM 864 N N . GLN A 1 113 ? -10.985 -2.733 12.942 1.00 98.62 113 GLN A N 1
ATOM 865 C CA . GLN A 1 113 ? -12.222 -3.460 13.240 1.00 98.62 113 GLN A CA 1
ATOM 866 C C . GLN A 1 113 ? -12.117 -4.264 14.542 1.00 98.62 113 GLN A C 1
ATOM 868 O O . GLN A 1 113 ? -13.032 -4.212 15.363 1.00 98.62 113 GLN A O 1
ATOM 873 N N . GLU A 1 114 ? -10.994 -4.949 14.772 1.00 98.56 114 GLU A N 1
ATOM 874 C CA . GLU A 1 114 ? -10.731 -5.659 16.032 1.00 98.56 114 GLU A CA 1
ATOM 875 C C . GLU A 1 114 ? -10.780 -4.709 17.237 1.00 98.56 114 GLU A C 1
ATOM 877 O O . GLU A 1 114 ? -11.487 -4.968 18.211 1.00 98.56 114 GLU A O 1
ATOM 882 N N . LEU A 1 115 ? -10.085 -3.570 17.151 1.00 98.69 115 LEU A N 1
ATOM 883 C CA . LEU A 1 115 ? -10.053 -2.573 18.225 1.00 98.69 115 LEU A CA 1
ATOM 884 C C . LEU A 1 115 ? -11.427 -1.931 18.467 1.00 98.69 115 LEU A C 1
ATOM 886 O O . LEU A 1 115 ? -11.767 -1.603 19.604 1.00 98.69 115 LEU A O 1
ATOM 890 N N . GLN A 1 116 ? -12.236 -1.751 17.421 1.00 98.69 116 GLN A N 1
ATOM 891 C CA . GLN A 1 116 ? -13.610 -1.264 17.556 1.00 98.69 116 GLN A CA 1
ATOM 892 C C . GLN A 1 116 ? -14.487 -2.264 18.315 1.00 98.69 116 GLN A C 1
ATOM 894 O O . GLN A 1 116 ? -15.196 -1.862 19.239 1.00 98.69 116 GLN A O 1
ATOM 899 N N . GLN A 1 117 ? -14.396 -3.555 17.990 1.00 98.50 117 GLN A N 1
ATOM 900 C CA . GLN A 1 117 ? -15.129 -4.605 18.703 1.00 98.50 117 GLN A CA 1
ATOM 901 C C . GLN A 1 117 ? -14.691 -4.710 20.169 1.00 98.50 117 GLN A C 1
ATOM 903 O O . GLN A 1 117 ? -15.531 -4.819 21.065 1.00 98.50 117 GLN A O 1
ATOM 908 N N . GLU A 1 118 ? -13.387 -4.628 20.433 1.00 98.62 118 GLU A N 1
ATOM 909 C CA . GLU A 1 118 ? -12.849 -4.633 21.795 1.00 98.62 118 GLU A CA 1
ATOM 910 C C . GLU A 1 118 ? -13.339 -3.421 22.596 1.00 98.62 118 GLU A C 1
ATOM 912 O O . GLU A 1 118 ? -13.820 -3.573 23.720 1.00 98.62 118 GLU A O 1
ATOM 917 N N . LYS A 1 119 ? -13.320 -2.224 21.998 1.00 98.62 119 LYS A N 1
ATOM 918 C CA . LYS A 1 119 ? -13.865 -1.009 22.615 1.00 98.62 119 LYS A CA 1
ATOM 919 C C . LYS A 1 119 ? -15.347 -1.161 22.962 1.00 98.62 119 LYS A C 1
ATOM 921 O O . LYS A 1 119 ? -15.765 -0.760 24.047 1.00 98.62 119 LYS A O 1
ATOM 926 N N . GLU A 1 120 ? -16.156 -1.710 22.058 1.00 98.56 120 GLU A N 1
ATOM 927 C CA . GLU A 1 120 ? -17.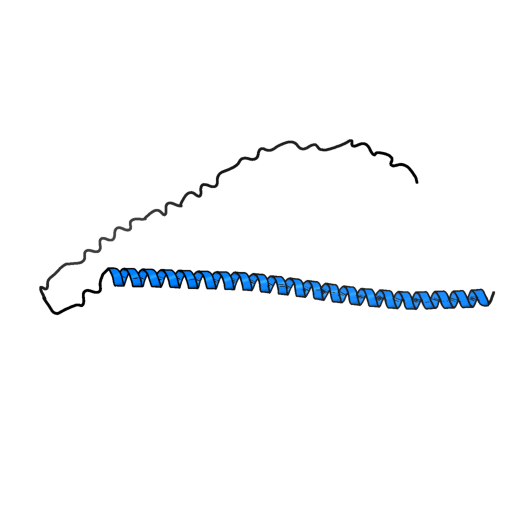580 -1.950 22.318 1.00 98.56 120 GLU A CA 1
ATOM 928 C C . GLU A 1 120 ? -17.797 -2.932 23.467 1.00 98.56 120 GLU A C 1
ATOM 930 O O . GLU A 1 120 ? -18.660 -2.704 24.318 1.00 98.56 120 GLU A O 1
ATOM 935 N N . ARG A 1 121 ? -16.998 -4.002 23.520 1.00 98.62 121 ARG A N 1
ATOM 936 C CA . ARG A 1 121 ? -17.028 -4.969 24.617 1.00 98.62 121 ARG A CA 1
ATOM 937 C C . ARG A 1 121 ? -16.665 -4.310 25.948 1.00 98.62 121 ARG A C 1
ATOM 939 O O . ARG A 1 121 ? -17.436 -4.425 26.897 1.00 98.62 121 ARG A O 1
ATOM 946 N N . LEU A 1 122 ? -15.548 -3.587 26.007 1.00 98.56 122 LEU A N 1
ATOM 947 C CA . LEU A 1 122 ? -15.105 -2.899 27.222 1.00 98.56 122 LEU A CA 1
ATOM 948 C C . LEU A 1 122 ? -16.136 -1.869 27.696 1.00 98.56 122 LEU A C 1
ATOM 950 O O . LEU A 1 122 ? -16.413 -1.780 28.887 1.00 98.56 122 LEU A O 1
ATOM 954 N N . ASN A 1 123 ? -16.775 -1.140 26.778 1.00 98.56 123 ASN A N 1
ATOM 955 C CA . ASN A 1 123 ? -17.852 -0.214 27.131 1.00 98.56 123 ASN A CA 1
ATOM 956 C C . ASN A 1 123 ? -19.052 -0.922 27.778 1.00 98.56 123 ASN A C 1
ATOM 958 O O . ASN A 1 123 ? -19.657 -0.371 28.697 1.00 98.56 123 ASN A O 1
ATOM 962 N N . LYS A 1 124 ? -19.411 -2.130 27.322 1.00 98.12 124 LYS A N 1
ATOM 963 C CA . LYS A 1 124 ? -20.470 -2.928 27.963 1.00 98.12 124 LYS A CA 1
ATOM 964 C C . LYS A 1 124 ? -20.067 -3.343 29.374 1.00 98.12 124 LYS A C 1
ATOM 966 O O . LYS A 1 124 ? -20.835 -3.098 30.297 1.00 98.12 124 LYS A O 1
ATOM 971 N N . GLU A 1 125 ? -18.855 -3.871 29.543 1.00 98.38 125 GLU A N 1
ATOM 972 C CA . GLU A 1 125 ? -18.329 -4.276 30.855 1.00 98.38 125 GLU A CA 1
ATOM 973 C C . GLU A 1 125 ? -18.293 -3.086 31.837 1.00 98.38 125 GLU A C 1
ATOM 975 O O . GLU A 1 125 ? -18.738 -3.200 32.979 1.00 98.38 125 GLU A O 1
ATOM 980 N N . VAL A 1 126 ? -17.859 -1.905 31.381 1.00 98.31 126 VAL A N 1
ATOM 981 C CA . VAL A 1 126 ? -17.873 -0.671 32.187 1.00 98.31 126 VAL A CA 1
ATOM 982 C C . VAL A 1 126 ? -19.296 -0.264 32.577 1.00 98.31 126 VAL A C 1
ATOM 984 O O . VAL A 1 126 ? -19.530 0.109 33.729 1.00 98.31 126 VAL A O 1
ATOM 987 N N . ASN A 1 127 ? -20.258 -0.337 31.654 1.00 98.06 127 ASN A N 1
ATOM 988 C CA . ASN A 1 127 ? -21.654 -0.002 31.944 1.00 98.06 127 ASN A CA 1
ATOM 989 C C . ASN A 1 127 ? -22.282 -0.976 32.951 1.00 98.06 127 ASN A C 1
ATOM 991 O O . ASN A 1 127 ? -22.978 -0.537 33.866 1.00 98.06 127 ASN A O 1
ATOM 995 N N . GLU A 1 128 ? -22.015 -2.277 32.818 1.00 97.56 128 GLU A N 1
ATOM 996 C CA . GLU A 1 128 ? -22.463 -3.305 33.765 1.00 97.56 128 GLU A CA 1
ATOM 997 C C . GLU A 1 128 ? -21.894 -3.054 35.166 1.00 97.56 128 GLU A C 1
ATOM 999 O O . GLU A 1 128 ? -22.648 -2.997 36.138 1.00 97.56 128 GLU A O 1
ATOM 1004 N N . LEU A 1 129 ? -20.583 -2.811 35.271 1.00 97.94 129 LEU A N 1
ATOM 1005 C CA . LEU A 1 129 ? -19.926 -2.480 36.539 1.00 97.94 129 LEU A CA 1
ATOM 1006 C C . LEU A 1 129 ? -20.462 -1.180 37.150 1.00 97.94 129 LEU A C 1
ATOM 1008 O O . LEU A 1 129 ? -20.666 -1.108 38.362 1.00 97.94 129 LEU A O 1
ATOM 1012 N N . THR A 1 130 ? -20.733 -0.168 36.324 1.00 97.44 130 THR A N 1
ATOM 1013 C CA . THR A 1 130 ? -21.333 1.096 36.777 1.00 97.44 130 THR A CA 1
ATOM 1014 C C . THR A 1 130 ? -22.739 0.867 37.330 1.00 97.44 130 THR A C 1
ATOM 1016 O O . THR A 1 130 ? -23.080 1.417 38.377 1.00 97.44 130 THR A O 1
ATOM 1019 N N . GLY A 1 131 ? -23.543 0.025 36.673 1.00 97.69 131 GLY A N 1
ATOM 1020 C CA . GLY A 1 131 ? -24.870 -0.359 37.157 1.00 97.69 131 GLY A CA 1
ATOM 1021 C C . GLY A 1 131 ? -24.815 -1.108 38.490 1.00 97.69 131 GLY A C 1
ATOM 1022 O O . GLY A 1 131 ? -25.574 -0.790 39.404 1.00 97.69 131 GLY A O 1
ATOM 1023 N N . LEU A 1 132 ? -23.873 -2.046 38.640 1.00 97.50 132 LEU A N 1
ATOM 1024 C CA . LEU A 1 132 ? -23.648 -2.758 39.903 1.00 97.50 132 LEU A CA 1
ATOM 1025 C C . LEU A 1 132 ? -23.236 -1.803 41.029 1.00 97.50 132 LEU A C 1
ATOM 1027 O O . LEU A 1 132 ? -23.795 -1.880 42.120 1.00 97.50 132 LEU A O 1
ATOM 1031 N N . TYR A 1 133 ? -22.317 -0.871 40.761 1.00 97.19 133 TYR A N 1
ATOM 1032 C CA . TYR A 1 133 ? -21.898 0.136 41.740 1.00 97.19 133 TYR A CA 1
ATOM 1033 C C . TYR A 1 133 ? -23.059 1.028 42.200 1.00 97.19 133 TYR A C 1
ATOM 1035 O O . TYR A 1 133 ? -23.164 1.316 43.383 1.00 97.19 133 TYR A O 1
ATOM 1043 N N . GLN A 1 134 ? -23.951 1.438 41.293 1.00 93.94 134 GLN A N 1
ATOM 1044 C CA . GLN A 1 134 ? -25.135 2.234 41.650 1.00 93.94 134 GLN A CA 1
ATOM 1045 C C . GLN A 1 134 ? -26.177 1.449 42.459 1.00 93.94 134 GLN A C 1
ATOM 1047 O O . GLN A 1 134 ? -27.004 2.059 43.134 1.00 93.94 134 GLN A O 1
ATOM 1052 N N . SER A 1 135 ? -26.179 0.118 42.348 1.00 95.62 135 SER A N 1
ATOM 1053 C CA . SER A 1 135 ? -27.105 -0.752 43.081 1.00 95.62 135 SER A CA 1
ATOM 1054 C C . SER A 1 135 ? -26.661 -1.082 44.510 1.00 95.62 135 SER A C 1
ATOM 1056 O O . SER A 1 135 ? -27.497 -1.517 45.302 1.00 95.62 135 SER A O 1
ATOM 1058 N N . LEU A 1 136 ? -25.369 -0.908 44.814 1.00 94.56 136 LEU A N 1
ATOM 1059 C CA . LEU A 1 136 ? -24.767 -1.154 46.128 1.00 94.56 136 LEU A CA 1
ATOM 1060 C C . LEU A 1 136 ? -25.012 0.030 47.077 1.00 94.56 136 LEU A C 1
ATOM 1062 O O . LEU A 1 136 ? -25.311 -0.238 48.262 1.00 94.56 136 LEU A O 1
#

pLDDT: mean 74.53, std 22.39, range [34.78, 98.69]

Radius of gyration: 40.86 Å; chains: 1; bounding box: 71×40×118 Å

Sequence (136 aa):
MPELGTVDLSEEQTEEMAGVKVETCTEAIPQTAVTSNDRQIEIPTEHADVVPPEAEEVSAMEVVAINALANVETGQNNQEALIYKELTVETQTIEEHLKILRQLELEAIQKIQELQQEKERLNKEVNELTGLYQSL

Organism: NCBI:txid2250710